Protein AF-A0A7S3IBQ6-F1 (afdb_monomer)

Structure (mmCIF, N/CA/C/O backbone):
data_AF-A0A7S3IBQ6-F1
#
_entry.id   AF-A0A7S3IBQ6-F1
#
loop_
_atom_site.group_PDB
_atom_site.id
_atom_site.type_symbol
_atom_site.label_atom_id
_atom_site.label_alt_id
_atom_site.label_comp_id
_atom_site.label_asym_id
_atom_site.label_entity_id
_atom_site.label_seq_id
_atom_site.pdbx_PDB_ins_code
_atom_site.Cartn_x
_atom_site.Cartn_y
_atom_site.Cartn_z
_atom_site.occupancy
_atom_site.B_iso_or_equiv
_atom_site.auth_seq_id
_atom_site.auth_comp_id
_atom_site.auth_asym_id
_atom_site.auth_atom_id
_atom_site.pdbx_PDB_model_num
ATOM 1 N N . GLU A 1 1 ? 24.051 5.801 -9.382 1.00 42.19 1 GLU A N 1
ATOM 2 C CA . GLU A 1 1 ? 23.352 6.926 -10.030 1.00 42.19 1 GLU A CA 1
ATOM 3 C C . GLU A 1 1 ? 21.853 6.758 -10.031 1.00 42.19 1 GLU A C 1
ATOM 5 O O . GLU A 1 1 ? 21.192 7.779 -10.033 1.00 42.19 1 GLU A O 1
ATOM 10 N N . ASP A 1 2 ? 21.297 5.557 -9.875 1.00 46.62 2 ASP A N 1
ATOM 11 C CA . ASP A 1 2 ? 19.836 5.432 -9.752 1.00 46.62 2 ASP A CA 1
ATOM 12 C C . ASP A 1 2 ? 19.296 5.748 -8.345 1.00 46.62 2 ASP A C 1
ATOM 14 O O . ASP A 1 2 ? 18.345 6.514 -8.188 1.00 46.62 2 ASP A O 1
ATOM 18 N N . ALA A 1 3 ? 20.017 5.363 -7.284 1.00 41.47 3 ALA A N 1
ATOM 19 C CA . ALA A 1 3 ? 19.693 5.810 -5.923 1.00 41.47 3 ALA A CA 1
ATOM 20 C C . ALA A 1 3 ? 19.799 7.340 -5.738 1.00 41.47 3 ALA A C 1
ATOM 22 O O . ALA A 1 3 ? 19.219 7.887 -4.800 1.00 41.47 3 ALA A O 1
ATOM 23 N N . SER A 1 4 ? 20.535 8.045 -6.614 1.00 44.84 4 SER A N 1
ATOM 24 C CA . SER A 1 4 ? 20.685 9.501 -6.512 1.00 44.84 4 SER A CA 1
ATOM 25 C C . SER A 1 4 ? 19.397 10.210 -6.916 1.00 44.84 4 SER A C 1
ATOM 27 O O . SER A 1 4 ? 19.028 11.158 -6.246 1.00 44.84 4 SER A O 1
ATOM 29 N N . MET A 1 5 ? 18.658 9.712 -7.913 1.00 45.88 5 MET A N 1
ATOM 30 C CA . MET A 1 5 ? 17.423 10.336 -8.392 1.00 45.88 5 MET A CA 1
ATOM 31 C C . MET A 1 5 ? 16.304 10.240 -7.344 1.00 45.88 5 MET A C 1
ATOM 33 O O . MET A 1 5 ? 15.638 11.231 -7.051 1.00 45.88 5 MET A O 1
ATOM 37 N N . MET A 1 6 ? 16.155 9.076 -6.704 1.00 55.75 6 MET A N 1
ATOM 38 C CA . MET A 1 6 ? 15.248 8.886 -5.563 1.00 55.75 6 MET A CA 1
ATOM 39 C C . MET A 1 6 ? 15.670 9.735 -4.358 1.00 55.75 6 MET A C 1
ATOM 41 O O . MET A 1 6 ? 14.850 10.485 -3.833 1.00 55.75 6 MET A O 1
ATOM 45 N N . ASN A 1 7 ? 16.956 9.722 -3.980 1.00 50.16 7 ASN A N 1
ATOM 46 C CA . ASN A 1 7 ? 17.464 10.617 -2.934 1.00 50.16 7 ASN A CA 1
ATOM 47 C C . ASN A 1 7 ? 17.293 12.100 -3.285 1.00 50.16 7 ASN A C 1
ATOM 49 O O . ASN A 1 7 ? 17.210 12.907 -2.377 1.00 50.16 7 ASN A O 1
ATOM 53 N N . TYR A 1 8 ? 17.233 12.470 -4.564 1.00 48.75 8 TYR A N 1
ATOM 54 C CA . TYR A 1 8 ? 17.132 13.850 -5.038 1.00 48.75 8 TYR A CA 1
ATOM 55 C C . TYR A 1 8 ? 15.694 14.372 -5.086 1.00 48.75 8 TYR A C 1
ATOM 57 O O . TYR A 1 8 ? 15.444 15.516 -4.712 1.00 48.75 8 TYR A O 1
ATOM 65 N N . TYR A 1 9 ? 14.737 13.535 -5.498 1.00 52.91 9 TYR A N 1
ATOM 66 C CA . TYR A 1 9 ? 13.314 13.895 -5.546 1.00 52.91 9 TYR A CA 1
ATOM 67 C C . TYR A 1 9 ? 12.556 13.578 -4.254 1.00 52.91 9 TYR A C 1
ATOM 69 O O . TYR A 1 9 ? 11.444 14.071 -4.076 1.00 52.91 9 TYR A O 1
ATOM 77 N N . MET A 1 10 ? 13.146 12.792 -3.349 1.00 53.84 10 MET A N 1
ATOM 78 C CA . MET A 1 10 ? 12.559 12.457 -2.048 1.00 53.84 10 MET A CA 1
ATOM 79 C C . MET A 1 10 ? 13.297 13.097 -0.861 1.00 53.84 10 MET A C 1
ATOM 81 O O . MET A 1 10 ? 13.116 12.660 0.274 1.00 53.84 10 MET A O 1
ATOM 85 N N . VAL A 1 11 ? 14.080 14.168 -1.084 1.00 46.91 11 VAL A N 1
ATOM 86 C CA . VAL A 1 11 ? 14.521 15.052 0.013 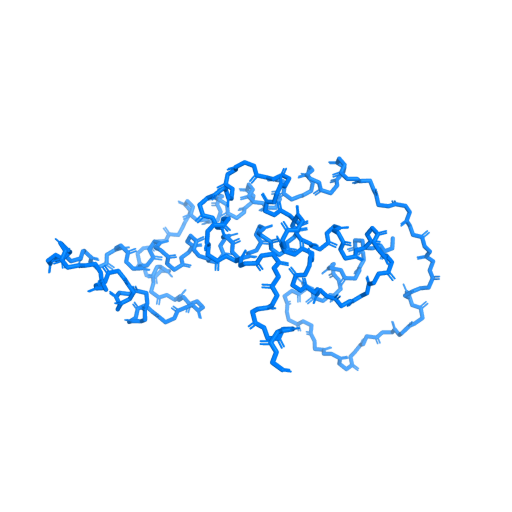1.00 46.91 11 VAL A CA 1
ATOM 87 C C . VAL A 1 11 ? 13.304 15.820 0.542 1.00 46.91 11 VAL A C 1
ATOM 89 O O . VAL A 1 11 ? 12.673 16.554 -0.229 1.00 46.91 11 VAL A O 1
ATOM 92 N N . PRO A 1 12 ? 12.973 15.736 1.842 1.00 41.47 12 PRO A N 1
ATOM 93 C CA . PRO A 1 12 ? 11.897 16.536 2.417 1.00 41.47 12 PRO A CA 1
ATOM 94 C C . PRO A 1 12 ? 12.185 18.040 2.235 1.00 41.47 12 PRO A C 1
ATOM 96 O O . PRO A 1 12 ? 13.128 18.568 2.820 1.00 41.47 12 PRO A O 1
ATOM 99 N N . GLY A 1 13 ? 11.383 18.734 1.416 1.00 49.56 13 GLY A N 1
ATOM 100 C CA . GLY A 1 13 ? 11.455 20.193 1.220 1.00 49.56 13 GLY A CA 1
ATOM 101 C C . GLY A 1 13 ? 12.174 20.704 -0.041 1.00 49.56 13 GLY A C 1
ATOM 102 O O . GLY A 1 13 ? 12.319 21.918 -0.183 1.00 49.56 13 G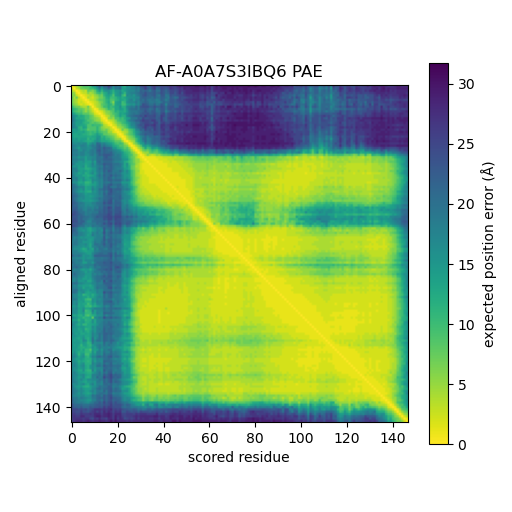LY A O 1
ATOM 103 N N . ALA A 1 14 ? 12.607 19.840 -0.965 1.00 44.34 14 ALA A N 1
ATOM 104 C CA . ALA A 1 14 ? 13.235 20.273 -2.221 1.00 44.34 14 ALA A CA 1
ATOM 105 C C . ALA A 1 14 ? 12.198 20.676 -3.295 1.00 44.34 14 ALA A C 1
ATOM 107 O O . ALA A 1 14 ? 11.273 19.922 -3.594 1.00 44.34 14 ALA A O 1
ATOM 108 N N . PHE A 1 15 ? 12.364 21.860 -3.905 1.00 51.78 15 PHE A N 1
ATOM 109 C CA . PHE A 1 15 ? 11.527 22.332 -5.017 1.00 51.78 15 PHE A CA 1
ATOM 110 C C . PHE A 1 15 ? 12.172 22.031 -6.385 1.00 51.78 15 PHE A C 1
ATOM 112 O O . PHE A 1 15 ? 13.392 22.138 -6.519 1.00 51.78 15 PHE A O 1
ATOM 119 N N . PRO A 1 16 ? 11.376 21.756 -7.440 1.00 50.72 16 PRO A N 1
ATOM 120 C CA . PRO A 1 16 ? 11.879 21.301 -8.744 1.00 50.72 16 PRO A CA 1
ATOM 121 C C . PRO A 1 16 ? 12.852 22.253 -9.469 1.00 50.72 16 PRO A C 1
ATOM 123 O O . PRO A 1 16 ? 13.507 21.841 -10.419 1.00 50.72 16 PRO A O 1
ATOM 126 N N . GLY A 1 17 ? 12.929 23.526 -9.065 1.00 54.03 17 GLY A N 1
ATOM 127 C CA . GLY A 1 17 ? 13.665 24.579 -9.779 1.00 54.03 17 GLY A CA 1
ATOM 128 C C . GLY A 1 17 ? 15.122 24.791 -9.356 1.00 54.03 17 GLY A C 1
ATOM 129 O O . GLY A 1 17 ? 15.770 25.680 -9.899 1.00 54.03 17 GLY A O 1
ATOM 130 N N . GLN A 1 18 ? 15.634 24.029 -8.386 1.00 49.56 18 GLN A N 1
ATOM 131 C CA . GLN A 1 18 ? 16.937 24.287 -7.748 1.00 49.56 18 GLN A CA 1
ATOM 132 C C . GLN A 1 18 ? 17.985 23.196 -8.027 1.00 49.56 18 GLN A C 1
ATOM 134 O O . GLN A 1 18 ? 18.995 23.094 -7.337 1.00 49.56 18 GLN A O 1
ATOM 139 N N . LEU A 1 19 ? 17.716 22.365 -9.030 1.00 50.88 19 LEU A N 1
ATOM 140 C CA . LEU A 1 19 ? 18.319 21.056 -9.217 1.00 50.88 19 LEU A CA 1
ATOM 141 C C . LEU A 1 19 ? 19.199 21.036 -10.491 1.00 50.88 19 LEU A C 1
ATOM 143 O O . LEU A 1 19 ? 18.693 21.224 -11.595 1.00 50.88 19 LEU A O 1
ATOM 147 N N . ASP A 1 20 ? 20.516 20.821 -10.332 1.00 45.78 20 ASP A N 1
ATOM 148 C CA . ASP A 1 20 ? 21.524 20.746 -11.409 1.00 45.78 20 ASP A CA 1
ATOM 149 C C . ASP A 1 20 ? 21.279 19.529 -12.343 1.00 45.78 20 ASP A C 1
ATOM 151 O O . ASP A 1 20 ? 21.288 18.385 -11.877 1.00 45.78 20 ASP A O 1
ATOM 155 N N . PRO A 1 21 ? 21.067 19.735 -13.660 1.00 48.72 21 PRO A N 1
ATOM 156 C CA . PRO A 1 21 ? 20.784 18.667 -14.628 1.00 48.72 21 PRO A CA 1
ATOM 157 C C . PRO A 1 21 ? 21.972 17.759 -14.978 1.00 48.72 21 PRO A C 1
ATOM 159 O O . PRO A 1 21 ? 21.774 16.704 -15.584 1.00 48.72 21 PRO A O 1
ATOM 162 N N . SER A 1 22 ? 23.206 18.163 -14.664 1.00 43.00 22 SER A N 1
ATOM 163 C CA . SER A 1 22 ? 24.423 17.479 -15.128 1.00 43.00 22 SER A CA 1
ATOM 164 C C . SER A 1 22 ? 24.793 16.217 -14.330 1.00 43.00 22 SER A C 1
ATOM 166 O O . SER A 1 22 ? 25.662 15.460 -14.758 1.00 43.00 22 SER A O 1
ATOM 168 N N . ALA A 1 23 ? 24.090 15.934 -13.227 1.00 44.38 23 ALA A N 1
ATOM 169 C CA . ALA A 1 23 ? 24.302 14.767 -12.359 1.00 44.38 23 ALA A CA 1
ATOM 170 C C . ALA A 1 23 ? 23.528 13.491 -12.780 1.00 44.38 23 ALA A C 1
ATOM 172 O O . ALA A 1 23 ? 23.546 12.493 -12.064 1.00 44.38 23 ALA A O 1
ATOM 173 N N . LEU A 1 24 ? 22.817 13.518 -13.914 1.00 47.25 24 LEU A N 1
ATOM 174 C CA . LEU A 1 24 ? 21.845 12.497 -14.340 1.00 47.25 24 LEU A CA 1
ATOM 175 C C . LEU A 1 24 ? 22.389 11.481 -15.372 1.00 47.25 24 LEU A C 1
ATOM 177 O O . LEU A 1 24 ? 21.583 10.809 -16.018 1.00 47.25 24 LEU A O 1
ATOM 181 N N . THR A 1 25 ? 23.700 11.409 -15.626 1.00 41.72 25 THR A N 1
ATOM 182 C CA . THR A 1 25 ? 24.226 10.866 -16.900 1.00 41.72 25 THR A CA 1
ATOM 183 C C . THR A 1 25 ? 25.093 9.611 -16.871 1.00 41.72 25 THR A C 1
ATOM 185 O O . THR A 1 25 ? 25.352 9.126 -17.973 1.00 41.72 25 THR A O 1
ATOM 188 N N . GLN A 1 26 ? 25.516 9.026 -15.745 1.00 41.88 26 GLN A N 1
ATOM 189 C CA . GLN A 1 26 ? 26.165 7.703 -15.802 1.00 41.88 26 GLN A CA 1
ATOM 190 C C . GLN A 1 26 ? 25.176 6.573 -15.428 1.00 41.88 26 GLN A C 1
ATOM 192 O O . GLN A 1 26 ? 24.194 6.740 -14.696 1.00 41.88 26 GLN A O 1
ATOM 197 N N . GLY A 1 27 ? 25.334 5.438 -16.109 1.00 42.66 27 GLY A N 1
ATOM 198 C CA . GLY A 1 27 ? 24.510 4.250 -15.922 1.00 42.66 27 GLY A CA 1
ATOM 199 C C . GLY A 1 27 ? 25.067 3.442 -14.763 1.00 42.66 27 GLY A C 1
ATOM 200 O O . GLY A 1 27 ? 26.238 3.071 -14.790 1.00 42.66 27 GLY A O 1
ATOM 201 N N . HIS A 1 28 ? 24.236 3.170 -13.762 1.00 52.41 28 HIS A N 1
ATOM 202 C CA . HIS A 1 28 ? 24.559 2.208 -12.717 1.00 52.41 28 HIS A CA 1
ATOM 203 C C . HIS A 1 28 ? 23.789 0.918 -12.970 1.00 52.41 28 HIS A C 1
ATOM 205 O O . HIS A 1 28 ? 22.584 0.951 -13.198 1.00 52.41 28 HIS A O 1
ATOM 211 N N . ASP A 1 29 ? 24.483 -0.213 -12.907 1.00 54.72 29 ASP A N 1
ATOM 212 C CA . ASP A 1 29 ? 23.828 -1.510 -12.788 1.00 54.72 29 ASP A CA 1
ATOM 213 C C . ASP A 1 29 ? 23.059 -1.546 -11.456 1.00 54.72 29 ASP A C 1
ATOM 215 O O . ASP A 1 29 ? 23.634 -1.315 -10.389 1.00 54.72 29 ASP A O 1
ATOM 219 N N . ILE A 1 30 ? 21.749 -1.791 -11.510 1.00 61.56 30 ILE A N 1
ATOM 220 C CA . ILE A 1 30 ? 20.902 -1.841 -10.314 1.00 61.56 30 ILE A CA 1
ATOM 221 C C . ILE A 1 30 ? 21.119 -3.184 -9.624 1.00 61.56 30 ILE A C 1
ATOM 223 O O . ILE A 1 30 ? 20.758 -4.241 -10.146 1.00 61.56 30 ILE A O 1
ATOM 227 N N . ASN A 1 31 ? 21.689 -3.152 -8.422 1.00 80.56 31 ASN A N 1
ATOM 228 C CA . ASN A 1 31 ? 21.767 -4.328 -7.570 1.00 80.56 31 ASN A CA 1
ATOM 229 C C . ASN A 1 31 ? 20.418 -4.529 -6.860 1.00 80.56 31 ASN A C 1
ATOM 231 O O . ASN A 1 31 ? 20.125 -3.868 -5.863 1.00 80.56 31 ASN A O 1
ATOM 235 N N . TYR A 1 32 ? 19.598 -5.454 -7.376 1.00 82.62 32 TYR A N 1
ATOM 236 C CA . TYR A 1 32 ? 18.283 -5.790 -6.812 1.00 82.62 32 TYR A CA 1
ATOM 237 C C . TYR A 1 32 ? 18.361 -6.096 -5.310 1.00 82.62 32 TYR A C 1
ATOM 239 O O . TYR A 1 32 ? 17.512 -5.656 -4.538 1.00 82.62 32 TYR A O 1
ATOM 247 N N . GLN A 1 33 ? 19.401 -6.821 -4.887 1.00 82.50 33 GLN A N 1
ATOM 248 C CA . GLN A 1 33 ? 19.576 -7.209 -3.492 1.00 82.50 33 GLN A CA 1
ATOM 249 C C . GLN A 1 33 ? 19.873 -5.996 -2.605 1.00 82.50 33 GLN A C 1
ATOM 251 O O . GLN A 1 33 ? 19.245 -5.833 -1.563 1.00 82.50 33 GLN A O 1
ATOM 256 N N . GLU A 1 34 ? 20.755 -5.101 -3.050 1.00 86.06 34 GLU A N 1
ATOM 257 C CA . GLU A 1 34 ? 21.049 -3.854 -2.335 1.00 86.06 34 GLU A CA 1
ATOM 258 C C . GLU A 1 34 ? 19.813 -2.949 -2.234 1.00 86.06 34 GLU A C 1
ATOM 260 O O . GLU A 1 34 ? 19.541 -2.379 -1.177 1.00 86.06 34 GLU A O 1
ATOM 265 N N . HIS A 1 35 ? 19.025 -2.835 -3.308 1.00 85.38 35 HIS A N 1
ATOM 266 C CA . HIS A 1 35 ? 17.798 -2.035 -3.286 1.00 85.38 35 HIS A CA 1
ATOM 267 C C . HIS A 1 35 ? 16.755 -2.599 -2.322 1.00 85.38 35 HIS A C 1
ATOM 269 O O . HIS A 1 35 ? 16.143 -1.830 -1.583 1.00 85.38 35 HIS A O 1
ATOM 275 N N . MET A 1 36 ? 16.574 -3.924 -2.286 1.00 87.06 36 MET A N 1
ATOM 276 C CA . MET A 1 36 ? 15.688 -4.567 -1.311 1.00 87.06 36 MET A CA 1
ATOM 277 C C . MET A 1 36 ? 16.172 -4.346 0.125 1.00 87.06 36 MET A C 1
ATOM 279 O O . MET A 1 36 ? 15.373 -3.964 0.973 1.00 87.06 36 MET A O 1
ATOM 283 N N . GLU A 1 37 ? 17.474 -4.475 0.398 1.00 89.00 37 GLU A N 1
ATOM 284 C CA . GLU A 1 37 ? 18.026 -4.178 1.728 1.00 89.00 37 GLU A CA 1
ATOM 285 C C . GLU A 1 37 ? 17.828 -2.709 2.132 1.00 89.00 37 GLU A C 1
ATOM 287 O O . GLU A 1 37 ? 17.556 -2.402 3.296 1.00 89.00 37 GLU A O 1
ATOM 292 N N . ASN A 1 38 ? 17.966 -1.777 1.188 1.00 89.12 38 ASN A N 1
ATOM 293 C CA . ASN A 1 38 ? 17.727 -0.356 1.434 1.00 89.12 38 ASN A CA 1
ATOM 294 C C . ASN A 1 38 ? 16.243 -0.064 1.684 1.00 89.12 38 ASN A C 1
ATOM 296 O O . ASN A 1 38 ? 15.920 0.714 2.585 1.00 89.12 38 ASN A O 1
ATOM 300 N N . LEU A 1 39 ? 15.347 -0.719 0.942 1.00 90.19 39 LEU A N 1
ATOM 301 C CA . LEU A 1 39 ? 13.909 -0.649 1.177 1.00 90.19 39 LEU A CA 1
ATOM 302 C C . LEU A 1 39 ? 13.547 -1.204 2.559 1.00 90.19 39 LEU A C 1
ATOM 304 O O . LEU A 1 39 ? 12.814 -0.552 3.297 1.00 90.19 39 LEU A O 1
ATOM 308 N N . ASP A 1 40 ? 14.108 -2.343 2.959 1.00 91.12 40 ASP A N 1
ATOM 309 C CA . ASP A 1 40 ? 13.868 -2.924 4.283 1.00 91.12 40 ASP A CA 1
ATOM 310 C C . ASP A 1 40 ? 14.319 -1.984 5.405 1.00 91.12 40 ASP A C 1
ATOM 312 O O . ASP A 1 40 ? 13.583 -1.770 6.372 1.00 91.12 40 ASP A O 1
ATOM 316 N N . LYS A 1 41 ? 15.494 -1.353 5.265 1.00 92.44 41 LYS A N 1
ATOM 317 C CA . LYS A 1 41 ? 15.975 -0.332 6.213 1.00 92.44 41 LYS A CA 1
ATOM 318 C C . LYS A 1 41 ? 15.030 0.869 6.282 1.00 92.44 41 LYS A C 1
ATOM 320 O O . LYS A 1 41 ? 14.733 1.344 7.380 1.00 92.44 41 LYS A O 1
ATOM 325 N N . LEU A 1 42 ? 14.543 1.347 5.135 1.00 91.25 42 LEU A N 1
ATOM 326 C CA . LEU A 1 42 ? 13.591 2.457 5.056 1.00 91.25 42 LEU A CA 1
ATOM 327 C C . LEU A 1 42 ? 12.269 2.110 5.755 1.00 91.25 42 LEU A C 1
ATOM 329 O O . LEU A 1 42 ? 11.804 2.863 6.612 1.00 91.25 42 LEU A O 1
ATOM 333 N N . LEU A 1 43 ? 11.689 0.952 5.432 1.00 91.31 43 LEU A N 1
ATOM 334 C CA . LEU A 1 43 ? 10.438 0.477 6.024 1.00 91.31 43 LEU A CA 1
ATOM 335 C C . LEU A 1 43 ? 10.589 0.236 7.526 1.00 91.31 43 LEU A C 1
ATOM 337 O O . LEU A 1 43 ? 9.681 0.547 8.295 1.00 91.31 43 LEU A O 1
ATOM 341 N N . PHE A 1 44 ? 11.737 -0.276 7.963 1.00 93.12 44 PHE A N 1
ATOM 342 C CA . PHE A 1 44 ? 12.047 -0.429 9.379 1.00 93.12 44 PHE A CA 1
ATOM 343 C C . PHE A 1 44 ? 12.107 0.923 10.102 1.00 93.12 44 PHE A C 1
ATOM 345 O O . PHE A 1 44 ? 11.518 1.067 11.173 1.00 93.12 44 PHE A O 1
ATOM 352 N N . GLY A 1 45 ? 12.740 1.933 9.498 1.00 92.50 45 GLY A N 1
ATOM 353 C CA . GLY A 1 45 ? 12.744 3.300 10.022 1.00 92.50 45 GLY A CA 1
ATOM 354 C C . GLY A 1 45 ? 11.334 3.883 10.152 1.00 92.50 45 GLY A C 1
ATOM 355 O O . GLY A 1 45 ? 10.976 4.391 11.213 1.00 92.50 45 GLY A O 1
ATOM 356 N N . GLN A 1 46 ? 10.504 3.728 9.115 1.00 89.50 46 GLN A N 1
ATOM 357 C CA . GLN A 1 46 ? 9.099 4.152 9.139 1.00 89.50 46 GLN A CA 1
ATOM 358 C C . GLN A 1 46 ? 8.295 3.442 10.239 1.00 89.50 46 GLN A C 1
ATOM 360 O O . GLN A 1 46 ? 7.512 4.082 10.935 1.00 89.50 46 GLN A O 1
ATOM 365 N N . LYS A 1 47 ? 8.511 2.138 10.460 1.00 90.19 47 LYS A N 1
ATOM 366 C CA . LYS A 1 47 ? 7.848 1.399 11.550 1.00 90.19 47 LYS A CA 1
ATOM 367 C C . LYS A 1 47 ? 8.207 1.956 12.927 1.00 90.19 47 LYS A C 1
ATOM 369 O O . LYS A 1 47 ? 7.310 2.160 13.738 1.00 90.19 47 LYS A O 1
ATOM 374 N N . GLN A 1 48 ? 9.480 2.264 13.176 1.00 91.56 48 GLN A N 1
ATOM 375 C CA . GLN A 1 48 ? 9.890 2.878 14.445 1.00 91.56 48 GLN A CA 1
ATOM 376 C C . GLN A 1 48 ? 9.305 4.276 14.652 1.00 91.56 48 GLN A C 1
ATOM 378 O O . GLN A 1 48 ? 9.069 4.683 15.787 1.00 91.56 48 GLN A O 1
ATOM 383 N N . GLU A 1 49 ? 9.129 5.042 13.575 1.00 87.06 49 GLU A N 1
ATOM 384 C CA . GLU A 1 49 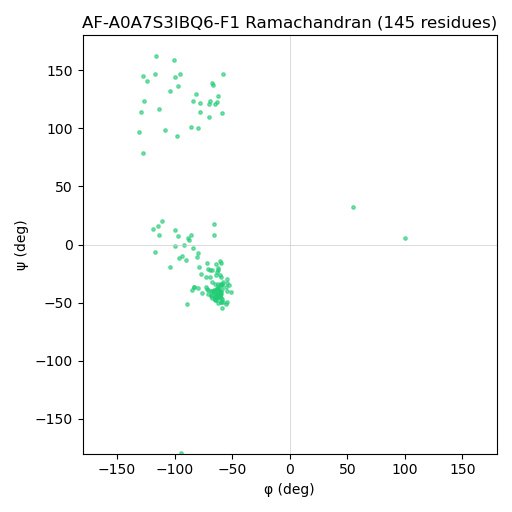? 8.464 6.342 13.637 1.00 87.06 49 GLU A CA 1
ATOM 385 C C . GLU A 1 49 ? 6.997 6.167 14.040 1.00 87.06 49 GLU A C 1
ATOM 387 O O . GLU A 1 49 ? 6.538 6.834 14.961 1.00 87.06 49 GLU A O 1
ATOM 392 N N . ILE A 1 50 ? 6.304 5.193 13.439 1.00 86.19 50 ILE A N 1
ATOM 393 C CA . ILE A 1 50 ? 4.906 4.862 13.752 1.00 86.19 50 ILE A CA 1
ATOM 394 C C . ILE A 1 50 ? 4.726 4.440 15.211 1.00 86.19 50 ILE A C 1
ATOM 396 O O . ILE A 1 50 ? 3.774 4.873 15.852 1.00 86.19 50 ILE A O 1
ATOM 400 N N . GLU A 1 51 ? 5.639 3.634 15.754 1.00 87.06 51 GLU A N 1
ATOM 401 C CA . GLU A 1 51 ? 5.597 3.202 17.160 1.00 87.06 51 GLU A CA 1
ATOM 402 C C . GLU A 1 51 ? 5.711 4.364 18.159 1.00 87.06 51 GLU A C 1
ATOM 404 O O . GLU A 1 51 ? 5.304 4.225 19.312 1.00 87.06 51 GLU A O 1
ATOM 409 N N . LYS A 1 52 ? 6.260 5.505 17.729 1.00 87.25 52 LYS A N 1
ATOM 410 C CA . LYS A 1 52 ? 6.418 6.707 18.556 1.00 87.25 52 LYS A CA 1
ATOM 411 C C . LYS A 1 52 ? 5.265 7.698 18.408 1.00 87.25 52 LYS A C 1
ATOM 413 O O . LYS A 1 52 ? 5.231 8.653 19.180 1.00 87.25 52 LYS A O 1
ATOM 418 N N . LEU A 1 53 ? 4.363 7.496 17.444 1.00 83.06 53 LEU A N 1
ATOM 419 C CA . LEU A 1 53 ? 3.237 8.399 17.207 1.00 83.06 53 LEU A CA 1
ATOM 420 C C . LEU A 1 53 ? 2.255 8.352 18.374 1.00 83.06 53 LEU A C 1
ATOM 422 O O . LEU A 1 53 ? 1.917 7.280 18.886 1.00 83.06 53 LEU A O 1
ATOM 426 N N . ASP A 1 54 ? 1.749 9.520 18.753 1.00 83.88 54 ASP A N 1
ATOM 427 C CA . ASP A 1 54 ? 0.661 9.623 19.712 1.00 83.88 54 ASP A CA 1
ATOM 428 C C . ASP A 1 54 ? -0.722 9.711 19.026 1.00 83.88 54 ASP A C 1
ATOM 430 O O . ASP A 1 54 ? -0.876 9.643 17.801 1.00 83.88 54 ASP A O 1
ATOM 434 N N . LYS A 1 55 ? -1.783 9.816 19.838 1.00 74.75 55 LYS A N 1
ATOM 435 C CA . LYS A 1 55 ? -3.168 9.906 19.340 1.00 74.75 55 LYS A CA 1
ATOM 436 C C . LYS A 1 55 ? -3.470 11.209 18.593 1.00 74.75 55 LYS A C 1
ATOM 438 O O . LYS A 1 55 ? -4.447 11.246 17.846 1.00 74.75 55 LYS A O 1
ATOM 443 N N . GLU A 1 56 ? -2.708 12.271 18.829 1.00 76.50 56 GLU A N 1
ATOM 444 C CA . GLU A 1 56 ? -2.861 13.550 18.137 1.00 76.50 56 GLU A CA 1
ATOM 445 C C . GLU A 1 56 ? -2.140 13.521 16.785 1.00 76.50 56 GLU A C 1
ATOM 447 O O . GLU A 1 56 ? -2.693 14.002 15.794 1.00 76.50 56 GLU A O 1
ATOM 452 N N . ASP A 1 57 ? -0.988 12.855 16.702 1.00 75.75 57 ASP A N 1
ATOM 453 C CA . ASP A 1 57 ? -0.273 12.622 15.444 1.00 75.75 57 ASP A CA 1
ATOM 454 C C . ASP A 1 57 ? -1.106 11.781 14.463 1.00 75.75 57 ASP A C 1
ATOM 456 O O . ASP A 1 57 ? -1.164 12.071 13.267 1.00 75.75 57 ASP A O 1
ATOM 460 N N . LEU A 1 58 ? -1.868 10.813 14.988 1.00 71.94 58 LEU A N 1
ATOM 461 C CA . LEU A 1 58 ? -2.867 10.006 14.267 1.00 71.94 58 LEU A CA 1
ATOM 462 C C . LEU A 1 58 ? -4.087 10.805 13.760 1.00 71.94 58 LEU A C 1
ATOM 464 O O . LEU A 1 58 ? -5.074 10.221 13.312 1.00 71.94 58 LEU A O 1
ATOM 468 N N . LYS A 1 59 ? -4.086 12.137 13.852 1.00 69.06 59 LYS A N 1
ATOM 469 C CA . LYS A 1 59 ? -5.097 12.991 13.205 1.00 69.06 59 LYS A CA 1
ATOM 470 C C . LYS A 1 59 ? -4.561 13.680 11.953 1.00 69.06 59 LYS A C 1
ATOM 472 O O . LYS A 1 59 ? -5.362 14.083 11.107 1.00 69.06 59 LYS A O 1
ATOM 477 N N . ASN A 1 60 ? -3.241 13.783 11.808 1.00 73.88 60 ASN A N 1
ATOM 478 C CA . ASN A 1 60 ? -2.583 14.442 10.685 1.00 73.88 60 ASN A CA 1
ATOM 479 C C . ASN A 1 60 ? -2.15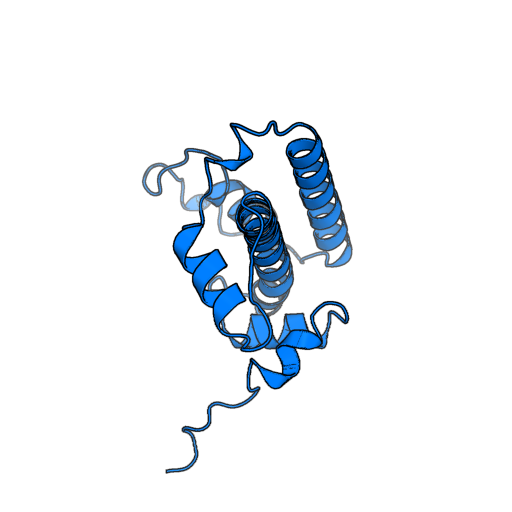2 13.398 9.650 1.00 73.88 60 ASN A C 1
ATOM 481 O O . ASN A 1 60 ? -1.072 12.823 9.736 1.00 73.8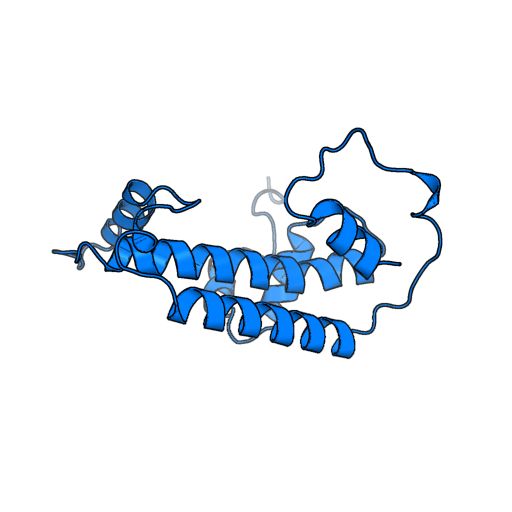8 60 ASN A O 1
ATOM 485 N N . HIS A 1 61 ? -3.008 13.157 8.658 1.00 73.62 61 HIS A N 1
ATOM 486 C CA . HIS A 1 61 ? -2.762 12.171 7.604 1.00 73.62 61 HIS A CA 1
ATOM 487 C C . HIS A 1 61 ? -2.668 12.810 6.226 1.00 73.62 61 HIS A C 1
ATOM 489 O O . HIS A 1 61 ? -3.424 13.733 5.915 1.00 73.62 61 HIS A O 1
ATOM 495 N N . GLN A 1 62 ? -1.826 12.237 5.361 1.00 79.19 62 GLN A N 1
ATOM 496 C CA . GLN A 1 62 ? -1.790 12.614 3.945 1.00 79.19 62 GLN A CA 1
ATOM 497 C C . GLN A 1 62 ? -3.060 12.168 3.211 1.00 79.19 62 GLN A C 1
ATOM 499 O O . GLN A 1 62 ? -3.482 12.781 2.229 1.00 79.19 62 GLN A O 1
ATOM 504 N N . LEU A 1 63 ? -3.690 11.093 3.697 1.00 86.06 63 LEU A N 1
ATOM 505 C CA . LEU A 1 63 ? -4.912 10.540 3.131 1.00 86.06 63 LEU A CA 1
ATOM 506 C C . LEU A 1 63 ? -6.160 11.037 3.879 1.00 86.06 63 LEU A C 1
ATOM 508 O O . LEU A 1 63 ? -6.211 11.013 5.110 1.00 86.06 63 LEU A O 1
ATOM 512 N N . PRO A 1 64 ? -7.230 11.423 3.162 1.00 90.75 64 PRO A N 1
ATOM 513 C CA . PRO A 1 64 ? -8.458 11.887 3.792 1.00 90.75 64 PRO A CA 1
ATOM 514 C C . PRO A 1 64 ? -9.192 10.736 4.499 1.00 90.75 64 PRO A C 1
ATOM 516 O O . PRO A 1 64 ? -9.814 9.889 3.848 1.00 90.75 64 PRO A O 1
ATOM 519 N N . LEU A 1 65 ? -9.211 10.751 5.838 1.00 90.50 65 LEU A N 1
ATOM 520 C CA . LEU A 1 65 ? -9.815 9.695 6.670 1.00 90.50 65 LEU A CA 1
ATOM 521 C C . LEU A 1 65 ? -11.283 9.398 6.334 1.00 90.50 65 LEU A C 1
ATOM 523 O O . LEU A 1 65 ? -11.728 8.252 6.401 1.00 90.50 65 LEU A O 1
ATOM 527 N N . ALA A 1 66 ? -12.045 10.412 5.919 1.00 92.44 66 ALA A N 1
ATOM 528 C CA . ALA A 1 66 ? -13.430 10.231 5.488 1.00 92.44 66 ALA A CA 1
ATOM 529 C C . ALA A 1 66 ? -13.550 9.314 4.257 1.00 92.44 66 ALA A C 1
ATOM 531 O O . ALA A 1 66 ? -14.516 8.558 4.142 1.00 92.44 66 ALA A O 1
ATOM 532 N N . ARG A 1 67 ? -12.574 9.351 3.339 1.00 95.62 67 ARG A N 1
ATOM 533 C CA . ARG A 1 67 ? -12.542 8.472 2.162 1.00 95.62 67 ARG A CA 1
ATOM 534 C C . ARG A 1 67 ? -12.115 7.062 2.530 1.00 95.62 67 ARG A C 1
ATOM 536 O O . ARG A 1 67 ? -12.778 6.133 2.084 1.00 95.62 67 ARG A O 1
ATOM 543 N N . VAL A 1 68 ? -11.117 6.916 3.402 1.00 9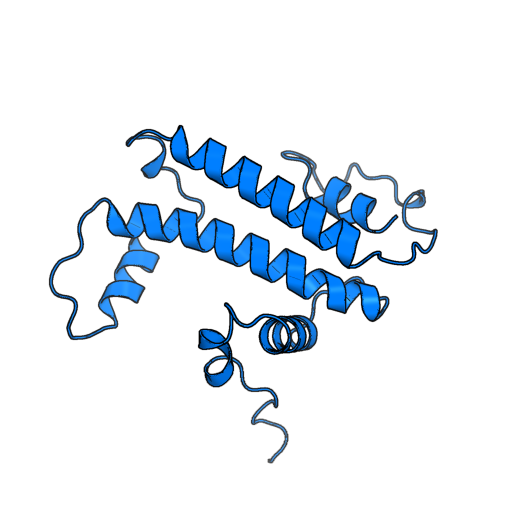5.06 68 VAL A N 1
ATOM 544 C CA . VAL A 1 68 ? -10.722 5.614 3.966 1.00 95.06 68 VAL A CA 1
ATOM 545 C C . VAL A 1 68 ? -11.932 4.943 4.621 1.00 95.06 68 VAL A C 1
ATOM 547 O O . VAL A 1 68 ? -12.318 3.841 4.241 1.00 95.06 68 VAL A O 1
ATOM 550 N N . LYS A 1 69 ? -12.636 5.661 5.505 1.00 94.56 69 LYS A N 1
ATOM 551 C CA . LYS A 1 69 ? -13.862 5.171 6.150 1.00 94.56 69 LYS A CA 1
ATOM 552 C C . LYS A 1 69 ? -14.957 4.805 5.143 1.00 94.56 69 LYS A C 1
ATOM 554 O O . LYS A 1 69 ? -15.668 3.828 5.354 1.00 94.56 69 LYS A O 1
ATOM 559 N N . LYS A 1 70 ? -15.113 5.575 4.060 1.00 96.38 70 LYS A N 1
ATOM 560 C CA . LYS A 1 70 ? -16.094 5.281 3.003 1.00 96.38 70 LYS A CA 1
ATOM 561 C C . LYS A 1 70 ? -15.761 3.987 2.255 1.00 96.38 70 LYS A C 1
ATOM 563 O O . LYS A 1 70 ? -16.681 3.235 1.967 1.00 96.38 70 LYS A O 1
ATOM 568 N N . ILE A 1 71 ? -14.484 3.727 1.973 1.00 96.94 71 ILE A N 1
ATOM 569 C CA . ILE A 1 71 ? -14.027 2.479 1.340 1.00 96.94 71 ILE A CA 1
ATOM 570 C C . ILE A 1 71 ? -14.290 1.293 2.270 1.00 96.94 71 ILE A C 1
ATOM 572 O O . ILE A 1 71 ? -14.900 0.321 1.846 1.00 96.94 71 ILE A O 1
ATOM 576 N N . MET A 1 72 ? -13.945 1.408 3.557 1.00 96.88 72 MET A N 1
ATOM 577 C CA . MET A 1 72 ? -14.241 0.367 4.554 1.00 96.88 72 MET A CA 1
ATOM 578 C C . MET A 1 72 ? -15.743 0.053 4.659 1.00 96.88 72 MET A C 1
ATOM 580 O O . MET A 1 72 ? -16.124 -1.070 4.951 1.00 96.88 72 MET A O 1
ATOM 584 N N . LYS A 1 73 ? -16.604 1.055 4.439 1.00 96.62 73 LYS A N 1
ATOM 585 C CA . LYS A 1 73 ? -18.070 0.937 4.451 1.00 96.62 73 LYS A CA 1
ATOM 586 C C . LYS A 1 73 ? -18.690 0.451 3.143 1.00 96.62 73 LYS A C 1
ATOM 588 O O . LYS A 1 73 ? -19.911 0.343 3.086 1.00 96.62 73 LYS A O 1
ATOM 593 N N . ALA A 1 74 ? -17.890 0.233 2.103 1.00 96.69 74 ALA A N 1
ATOM 594 C CA . ALA A 1 74 ? -18.378 -0.368 0.867 1.00 96.69 74 ALA A CA 1
ATOM 595 C C . ALA A 1 74 ? -18.702 -1.860 1.048 1.00 96.69 74 ALA A C 1
ATOM 597 O O . ALA A 1 74 ? -19.483 -2.401 0.275 1.00 96.69 74 ALA A O 1
ATOM 598 N N . ASP A 1 75 ? -18.128 -2.492 2.073 1.00 96.25 75 ASP A N 1
ATOM 599 C CA . ASP A 1 75 ? -18.488 -3.830 2.522 1.00 96.25 75 ASP A CA 1
ATOM 600 C C . ASP A 1 75 ? -19.790 -3.778 3.349 1.00 96.25 75 ASP A C 1
ATOM 602 O O . ASP A 1 75 ? -19.881 -3.052 4.350 1.00 96.25 75 ASP A O 1
ATOM 606 N N . GLU A 1 76 ? -20.807 -4.522 2.902 1.00 95.50 76 GLU A N 1
ATOM 607 C CA . GLU A 1 76 ? -22.157 -4.538 3.481 1.00 95.50 76 GLU A CA 1
ATOM 608 C C . GLU A 1 76 ? -22.181 -5.074 4.922 1.00 95.50 76 GLU A C 1
ATOM 610 O O . GLU A 1 76 ? -23.029 -4.661 5.722 1.00 95.50 76 GLU A O 1
ATOM 615 N N . ASP A 1 77 ? -21.212 -5.913 5.297 1.00 96.56 77 ASP A N 1
ATOM 616 C CA . ASP A 1 77 ? -21.134 -6.513 6.629 1.00 96.56 77 ASP A CA 1
ATOM 617 C C . ASP A 1 77 ? -20.532 -5.551 7.676 1.00 96.56 77 ASP A C 1
ATOM 619 O O . ASP A 1 77 ? -20.630 -5.762 8.896 1.00 96.56 77 ASP A O 1
ATOM 623 N N . VAL A 1 78 ? -19.962 -4.420 7.241 1.00 95.56 78 VAL A N 1
ATOM 624 C CA . VAL A 1 78 ? -19.301 -3.452 8.126 1.00 95.56 78 VAL A CA 1
ATOM 625 C C . VAL A 1 78 ? -20.304 -2.459 8.724 1.00 95.56 78 VAL A C 1
ATOM 627 O O . VAL A 1 78 ? -20.670 -1.435 8.139 1.00 95.56 78 VAL A O 1
ATOM 630 N N . ARG A 1 79 ? -20.698 -2.677 9.987 1.00 92.50 79 ARG A N 1
ATOM 631 C CA . ARG A 1 79 ? -21.685 -1.829 10.701 1.00 92.50 79 ARG A CA 1
ATOM 632 C C . ARG A 1 79 ? -21.114 -0.639 11.466 1.00 92.50 79 ARG A C 1
ATOM 634 O O . ARG A 1 79 ? -21.581 0.483 11.277 1.00 92.50 79 ARG A O 1
ATOM 641 N N . MET A 1 80 ? -20.114 -0.827 12.316 1.00 95.25 80 MET A N 1
ATOM 642 C CA . MET A 1 80 ? -19.470 0.267 13.052 1.00 95.25 80 MET A CA 1
ATOM 643 C C . MET A 1 80 ? -17.965 0.198 12.844 1.00 95.25 80 MET A C 1
ATOM 645 O O . MET A 1 80 ? -17.406 -0.883 12.714 1.00 95.25 80 MET A O 1
ATOM 649 N N . ILE A 1 81 ? -17.322 1.363 12.787 1.00 94.19 81 ILE A N 1
ATOM 650 C CA . ILE A 1 81 ? -15.876 1.489 12.602 1.00 94.19 81 ILE A CA 1
ATOM 651 C C . ILE A 1 81 ? -15.365 2.371 13.736 1.00 94.19 81 ILE A C 1
ATOM 653 O O . ILE A 1 81 ? -15.853 3.494 13.897 1.00 94.19 81 ILE A O 1
ATOM 657 N N . SER A 1 82 ? -14.408 1.854 14.511 1.00 94.06 82 SER A N 1
ATOM 658 C CA . SER A 1 82 ? -13.715 2.624 15.549 1.00 94.06 82 SER A CA 1
ATOM 659 C C . SER A 1 82 ? -13.047 3.860 14.944 1.00 94.06 82 SER A C 1
ATOM 661 O O . SER A 1 82 ? -12.568 3.810 13.813 1.00 94.06 82 SER A O 1
ATOM 663 N N . ALA A 1 83 ? -12.978 4.960 15.694 1.00 86.88 83 ALA A N 1
ATOM 664 C CA . ALA A 1 83 ? -12.307 6.179 15.245 1.00 86.88 83 ALA A CA 1
ATOM 665 C C . ALA A 1 83 ? -10.813 5.958 14.934 1.00 86.88 83 ALA A C 1
ATOM 667 O O . ALA A 1 83 ? -10.271 6.631 14.064 1.00 86.88 83 ALA A O 1
ATOM 668 N N . GLU A 1 84 ? -10.179 4.985 15.593 1.00 88.25 84 GLU A N 1
ATOM 669 C CA . GLU A 1 84 ? -8.755 4.668 15.426 1.00 88.25 84 GLU A CA 1
ATOM 670 C C . GLU A 1 84 ? -8.476 3.875 14.132 1.00 88.25 84 GLU A C 1
ATOM 672 O O . GLU A 1 84 ? -7.392 3.975 13.564 1.00 88.25 84 GLU A O 1
ATOM 677 N N . ALA A 1 85 ? -9.456 3.130 13.605 1.00 91.94 85 ALA A N 1
ATOM 678 C CA . ALA A 1 85 ? -9.226 2.253 12.455 1.00 91.94 85 ALA A CA 1
ATOM 679 C C . ALA A 1 85 ? -8.926 3.014 11.142 1.00 91.94 85 ALA A C 1
ATOM 681 O O . ALA A 1 85 ? -7.957 2.654 10.477 1.00 91.94 85 ALA A O 1
ATOM 682 N N . PRO A 1 86 ? -9.661 4.080 10.753 1.00 92.62 86 PRO A N 1
ATOM 683 C CA . PRO A 1 86 ? -9.314 4.867 9.570 1.00 92.62 86 PRO A CA 1
ATOM 684 C C . PRO A 1 86 ? -7.933 5.520 9.661 1.00 92.62 86 PRO A C 1
ATOM 686 O O . PRO A 1 86 ? -7.260 5.614 8.640 1.00 92.62 86 PRO A O 1
ATOM 689 N N . ALA A 1 87 ? -7.514 5.952 10.855 1.00 89.06 87 ALA A N 1
ATOM 690 C CA . ALA A 1 87 ? -6.193 6.539 11.077 1.00 89.06 87 ALA A CA 1
ATOM 691 C C . ALA A 1 87 ? -5.077 5.508 10.839 1.00 89.06 87 ALA A C 1
ATOM 693 O O . ALA A 1 87 ? -4.148 5.754 10.068 1.00 89.06 87 ALA A O 1
ATOM 694 N N . LEU A 1 88 ? -5.228 4.305 11.406 1.00 89.56 88 LEU A N 1
ATOM 695 C CA . LEU A 1 88 ? -4.309 3.189 11.167 1.00 89.56 88 LEU A CA 1
ATOM 696 C C . LEU A 1 88 ? -4.256 2.795 9.688 1.00 89.56 88 LEU A C 1
ATOM 698 O O . LEU A 1 88 ? -3.168 2.638 9.138 1.00 89.56 88 LEU A O 1
ATOM 702 N N . PHE A 1 89 ? -5.410 2.697 9.020 1.00 92.81 89 PHE A N 1
ATOM 703 C CA . PHE A 1 89 ? -5.452 2.438 7.581 1.00 92.81 89 PHE A CA 1
ATOM 704 C C . PHE A 1 89 ? -4.795 3.554 6.773 1.00 92.81 89 PHE A C 1
ATOM 706 O O . PHE A 1 89 ? -4.095 3.254 5.817 1.00 92.81 89 PHE A O 1
ATOM 713 N N . GLY A 1 90 ? -4.962 4.822 7.160 1.00 91.38 90 GLY A N 1
ATOM 714 C CA . GLY A 1 90 ? -4.267 5.942 6.530 1.00 91.38 90 GLY A CA 1
ATOM 715 C C . GLY A 1 90 ? -2.755 5.727 6.524 1.00 91.38 90 GLY A C 1
ATOM 716 O O . GLY A 1 90 ? -2.132 5.786 5.465 1.00 91.38 90 GLY A O 1
ATOM 717 N N . LYS A 1 91 ? -2.177 5.375 7.680 1.00 89.56 91 LYS A N 1
ATOM 718 C CA . LYS A 1 91 ? -0.733 5.132 7.779 1.00 89.56 91 LYS A CA 1
ATOM 719 C C . LYS A 1 91 ? -0.287 3.847 7.077 1.00 89.56 91 LYS A C 1
ATOM 721 O O . LYS A 1 91 ? 0.739 3.842 6.402 1.00 89.56 91 LYS A O 1
ATOM 726 N N . ALA A 1 92 ? -1.073 2.777 7.178 1.00 91.69 92 ALA A N 1
ATOM 727 C CA . ALA A 1 92 ? -0.808 1.533 6.462 1.00 91.69 92 ALA A CA 1
ATOM 728 C C . ALA A 1 92 ? -0.838 1.738 4.938 1.00 91.69 92 ALA A C 1
ATOM 730 O O . ALA A 1 92 ? 0.023 1.221 4.234 1.00 91.69 92 ALA A O 1
ATOM 731 N N . CYS A 1 93 ? -1.780 2.532 4.424 1.00 94.12 93 CYS A N 1
ATOM 732 C CA . CYS A 1 93 ? -1.858 2.877 3.009 1.00 94.12 93 CYS A CA 1
ATOM 733 C C . CYS A 1 93 ? -0.662 3.722 2.554 1.00 94.12 93 CYS A C 1
ATOM 735 O O . CYS A 1 93 ? -0.154 3.480 1.464 1.00 94.12 93 CYS A O 1
ATOM 737 N N . GLU A 1 94 ? -0.183 4.671 3.366 1.00 91.12 94 GLU A N 1
ATOM 738 C CA . GLU A 1 94 ? 1.056 5.409 3.069 1.00 91.12 94 GLU A CA 1
ATOM 739 C C . GLU A 1 94 ? 2.251 4.456 2.914 1.00 91.12 94 GLU A C 1
ATOM 741 O O . GLU A 1 94 ? 2.961 4.519 1.909 1.00 91.12 94 GLU A O 1
ATOM 746 N N . MET A 1 95 ? 2.435 3.535 3.868 1.00 91.69 95 MET A N 1
ATOM 747 C CA . MET A 1 95 ? 3.502 2.529 3.802 1.00 91.69 95 MET A CA 1
ATOM 748 C C . MET A 1 95 ? 3.350 1.602 2.595 1.00 91.69 95 MET A C 1
ATOM 750 O O . MET A 1 95 ? 4.324 1.336 1.898 1.00 91.69 95 MET A O 1
ATOM 754 N N . PHE A 1 96 ? 2.129 1.142 2.326 1.00 95.19 96 PHE A N 1
ATOM 755 C CA . PHE A 1 96 ? 1.832 0.263 1.202 1.00 95.19 96 PHE A CA 1
ATOM 756 C C . PHE A 1 96 ? 2.140 0.933 -0.144 1.00 95.19 96 PHE A C 1
ATOM 758 O O . PHE A 1 96 ? 2.788 0.328 -0.994 1.00 95.19 96 PHE A O 1
ATOM 765 N N . ILE A 1 97 ? 1.725 2.191 -0.334 1.00 94.50 97 ILE A N 1
ATOM 766 C CA . ILE A 1 97 ? 2.008 2.945 -1.564 1.00 94.50 97 ILE A CA 1
ATOM 767 C C . ILE A 1 97 ? 3.516 3.138 -1.728 1.00 94.50 97 ILE A C 1
ATOM 769 O O . ILE A 1 97 ? 4.029 2.948 -2.830 1.00 94.50 97 ILE A O 1
ATOM 773 N N . MET A 1 98 ? 4.226 3.487 -0.651 1.00 93.12 98 MET A N 1
ATOM 774 C CA . MET A 1 98 ? 5.682 3.631 -0.665 1.00 93.12 98 MET A CA 1
ATOM 775 C C . MET A 1 98 ? 6.358 2.320 -1.081 1.00 93.12 98 MET A C 1
ATOM 777 O O . MET A 1 98 ? 7.103 2.301 -2.058 1.00 93.12 98 MET A O 1
ATOM 781 N N . GLU A 1 99 ? 6.058 1.217 -0.396 1.00 94.94 99 GLU A N 1
ATOM 782 C CA . GLU A 1 99 ? 6.657 -0.087 -0.675 1.00 94.94 99 GLU A CA 1
ATOM 783 C C . GLU A 1 99 ? 6.380 -0.557 -2.109 1.00 94.94 99 GLU A C 1
ATOM 785 O O . GLU A 1 99 ? 7.313 -0.916 -2.832 1.00 94.94 99 GLU A O 1
ATOM 790 N N . LEU A 1 100 ? 5.118 -0.501 -2.549 1.00 96.12 100 LEU A N 1
ATOM 791 C CA . LEU A 1 100 ? 4.730 -0.888 -3.905 1.00 96.12 100 LEU A CA 1
ATOM 792 C C . LEU A 1 100 ? 5.450 -0.035 -4.955 1.00 96.12 100 LEU A C 1
ATOM 794 O O . LEU A 1 100 ? 5.947 -0.566 -5.946 1.00 96.12 100 LEU A O 1
ATOM 798 N N . THR A 1 101 ? 5.544 1.278 -4.729 1.00 95.38 101 THR A N 1
ATOM 799 C CA . THR A 1 101 ? 6.221 2.196 -5.655 1.00 95.38 101 THR A CA 1
ATOM 800 C C . THR A 1 101 ? 7.713 1.886 -5.741 1.00 95.38 101 THR A C 1
ATOM 802 O O . THR A 1 101 ? 8.244 1.803 -6.845 1.00 95.38 101 THR A O 1
ATOM 805 N N . HIS A 1 102 ? 8.390 1.654 -4.612 1.00 93.00 102 HIS A N 1
ATOM 806 C CA . HIS A 1 102 ? 9.818 1.318 -4.595 1.00 93.00 102 HIS A CA 1
ATOM 807 C C . HIS A 1 102 ? 10.127 -0.026 -5.262 1.00 93.00 102 HIS A C 1
ATOM 809 O O . HIS A 1 102 ? 11.141 -0.138 -5.954 1.00 93.00 102 HIS A O 1
ATOM 815 N N . ARG A 1 103 ? 9.271 -1.038 -5.072 1.00 93.81 103 ARG A N 1
ATOM 816 C CA . ARG A 1 103 ? 9.425 -2.346 -5.725 1.00 93.81 103 ARG A CA 1
ATOM 817 C C . ARG A 1 103 ? 9.129 -2.267 -7.226 1.00 93.81 103 ARG A C 1
ATOM 819 O O . ARG A 1 103 ? 9.898 -2.798 -8.018 1.00 93.81 103 A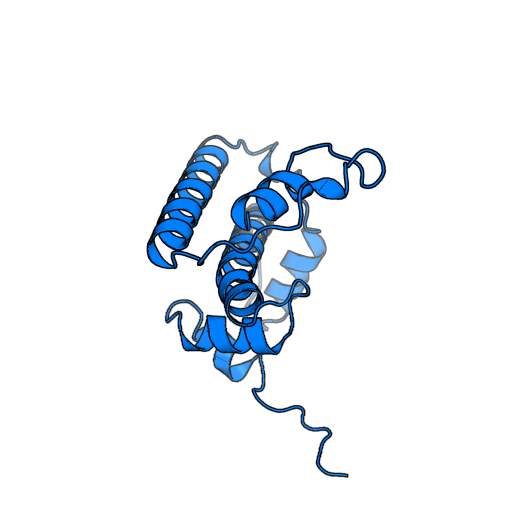RG A O 1
ATOM 826 N N . ALA A 1 104 ? 8.081 -1.553 -7.641 1.00 95.00 104 ALA A N 1
ATOM 827 C CA . ALA A 1 104 ? 7.765 -1.362 -9.060 1.00 95.00 104 ALA A CA 1
ATOM 828 C C . ALA A 1 104 ? 8.812 -0.507 -9.792 1.00 95.00 104 ALA A C 1
ATOM 830 O O . ALA A 1 104 ? 9.095 -0.732 -10.969 1.00 95.00 104 ALA A O 1
ATOM 831 N N . TRP A 1 105 ? 9.435 0.445 -9.097 1.00 92.69 105 TRP A N 1
ATOM 832 C CA . TRP A 1 105 ? 10.490 1.275 -9.672 1.00 92.69 105 TRP A CA 1
ATOM 833 C C . TRP A 1 105 ? 11.688 0.454 -10.160 1.00 92.69 105 TRP A C 1
ATOM 835 O O . TRP A 1 105 ? 12.218 0.754 -11.225 1.00 92.69 105 TRP A O 1
ATOM 845 N N . LEU A 1 106 ? 12.030 -0.650 -9.486 1.00 91.69 106 LEU A N 1
ATOM 846 C CA . LEU A 1 106 ? 13.090 -1.550 -9.952 1.00 91.69 106 LEU A CA 1
ATOM 847 C C . LEU A 1 106 ? 12.867 -2.042 -11.381 1.00 91.69 106 LEU A C 1
ATOM 849 O O . LEU A 1 106 ? 13.807 -2.093 -12.163 1.00 91.69 106 LEU A O 1
ATOM 853 N N . HIS A 1 107 ? 11.625 -2.353 -11.752 1.00 91.31 107 HIS A N 1
ATOM 854 C CA . HIS A 1 107 ? 11.308 -2.761 -13.122 1.00 91.31 107 HIS A CA 1
ATOM 855 C C . HIS A 1 107 ? 11.361 -1.598 -14.112 1.00 91.31 107 HIS A C 1
ATOM 857 O O . HIS A 1 107 ? 11.661 -1.791 -15.291 1.00 91.31 107 HIS A O 1
ATOM 863 N N . THR A 1 108 ? 11.110 -0.377 -13.643 1.00 89.12 108 THR A N 1
ATOM 864 C CA . THR A 1 108 ? 11.270 0.827 -14.464 1.00 89.12 108 THR A CA 1
ATOM 865 C C . THR A 1 108 ? 12.740 1.010 -14.835 1.00 89.12 108 THR A C 1
ATOM 867 O O . THR A 1 108 ? 13.062 1.181 -16.014 1.00 89.12 108 THR A O 1
ATOM 870 N N . GLU A 1 109 ? 13.626 0.899 -13.846 1.00 88.00 109 GLU A N 1
ATOM 871 C CA . GLU A 1 109 ? 15.070 1.052 -14.016 1.00 88.00 109 GLU A CA 1
ATOM 872 C C . GLU A 1 109 ? 15.703 -0.140 -14.760 1.00 88.00 109 GLU A C 1
ATOM 874 O O . GLU A 1 109 ? 16.520 0.069 -15.656 1.00 88.00 109 GLU A O 1
ATOM 879 N N . GLU A 1 110 ? 15.258 -1.379 -14.501 1.00 87.38 110 GLU A N 1
ATOM 880 C CA . GLU A 1 110 ? 15.658 -2.594 -15.243 1.00 87.38 110 GLU A CA 1
ATOM 881 C C . GLU A 1 110 ? 15.393 -2.431 -16.751 1.00 87.38 110 GLU A C 1
ATOM 883 O O . GLU A 1 110 ? 16.201 -2.822 -17.595 1.00 87.38 110 GLU A O 1
ATOM 888 N N . ASN A 1 111 ? 14.297 -1.749 -17.098 1.00 88.31 111 ASN A N 1
ATOM 889 C CA . ASN A 1 111 ? 13.940 -1.402 -18.473 1.00 88.31 111 ASN A CA 1
ATOM 890 C C . ASN A 1 111 ? 14.587 -0.101 -18.983 1.00 88.31 111 ASN A C 1
ATOM 892 O O . ASN A 1 111 ? 14.232 0.374 -20.066 1.00 88.31 111 ASN A O 1
ATOM 896 N N . ARG A 1 112 ? 15.518 0.494 -18.226 1.00 87.81 112 ARG A N 1
ATOM 897 C CA . ARG A 1 112 ? 16.211 1.762 -18.524 1.00 87.81 112 ARG A CA 1
ATOM 898 C C . ARG A 1 112 ? 15.256 2.927 -18.782 1.00 87.81 112 ARG A C 1
ATOM 900 O O . ARG A 1 112 ? 15.532 3.816 -19.592 1.00 87.81 112 ARG A O 1
ATOM 907 N N . ARG A 1 113 ? 14.103 2.915 -18.115 1.00 90.00 113 ARG A N 1
ATOM 908 C CA . ARG A 1 113 ? 13.105 3.983 -18.177 1.00 90.00 113 ARG A CA 1
ATOM 909 C C . ARG A 1 113 ? 13.218 4.870 -16.942 1.00 90.00 113 ARG A C 1
ATOM 911 O O . ARG A 1 113 ? 13.734 4.470 -15.912 1.00 90.00 113 ARG A O 1
ATOM 918 N N . ARG A 1 114 ? 12.703 6.095 -17.064 1.00 86.81 114 ARG A N 1
ATOM 919 C CA . ARG A 1 114 ? 12.577 7.075 -15.962 1.00 86.81 114 ARG A CA 1
ATOM 920 C C . ARG A 1 114 ? 11.127 7.460 -15.684 1.00 86.81 114 ARG A C 1
ATOM 922 O O . AR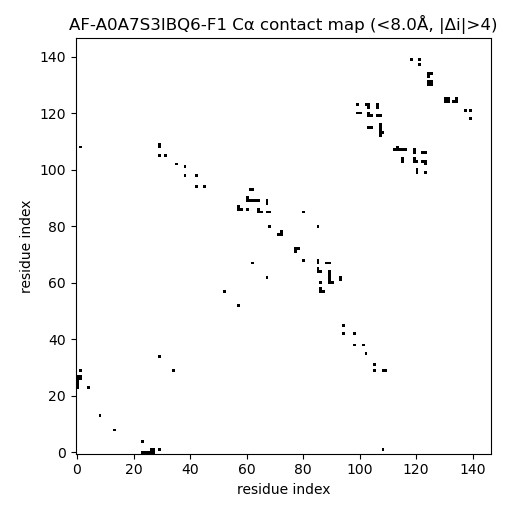G A 1 114 ? 10.839 8.457 -15.033 1.00 86.81 114 ARG A O 1
ATOM 929 N N . THR A 1 115 ? 10.199 6.698 -16.249 1.00 91.44 115 THR A N 1
ATOM 930 C CA . THR A 1 115 ? 8.762 6.903 -16.108 1.00 91.44 115 THR A CA 1
ATOM 931 C C . THR A 1 115 ? 8.164 5.577 -15.692 1.00 91.44 115 THR A C 1
ATOM 933 O O . THR A 1 115 ? 8.208 4.622 -16.472 1.00 91.44 115 THR A O 1
ATOM 936 N N . LEU A 1 116 ? 7.633 5.542 -14.469 1.00 93.69 116 LEU A N 1
ATOM 937 C CA . LEU A 1 116 ? 6.925 4.393 -13.922 1.00 93.69 116 LEU A CA 1
ATOM 938 C C . LEU A 1 116 ? 5.679 4.128 -14.766 1.00 93.69 116 LEU A C 1
ATOM 940 O O . LEU A 1 116 ? 4.878 5.034 -15.009 1.00 93.69 116 LEU A O 1
ATOM 944 N N . GLN A 1 117 ? 5.525 2.894 -15.228 1.00 93.62 117 GLN A N 1
ATOM 945 C CA . GLN A 1 117 ? 4.394 2.470 -16.040 1.00 93.62 117 GLN A CA 1
ATOM 946 C C . GLN A 1 117 ? 3.565 1.422 -15.308 1.00 93.62 117 GLN A C 1
ATOM 948 O O . GLN A 1 117 ? 4.007 0.759 -14.373 1.00 93.62 117 GLN A O 1
ATOM 953 N N . ARG A 1 118 ? 2.332 1.230 -15.775 1.00 93.38 118 ARG A N 1
ATOM 954 C CA . ARG A 1 118 ? 1.450 0.189 -15.241 1.00 93.38 118 ARG A CA 1
ATOM 955 C C . ARG A 1 118 ? 2.046 -1.217 -15.380 1.00 93.38 118 ARG A C 1
ATOM 957 O O . ARG A 1 118 ? 1.842 -2.038 -14.493 1.00 93.38 118 ARG A O 1
ATOM 964 N N . SER A 1 119 ? 2.783 -1.486 -16.456 1.00 94.25 119 SER A N 1
ATOM 965 C CA . SER A 1 119 ? 3.493 -2.755 -16.663 1.00 94.25 119 SER A CA 1
ATOM 966 C C . SER A 1 119 ? 4.503 -3.054 -15.551 1.00 94.25 119 SER A C 1
ATOM 968 O O . SER A 1 119 ? 4.638 -4.209 -15.164 1.00 94.25 119 SER A O 1
ATOM 970 N N . ASP A 1 120 ? 5.150 -2.033 -14.983 1.00 94.50 120 ASP A N 1
ATOM 971 C CA . ASP A 1 120 ? 6.093 -2.184 -13.866 1.00 94.50 120 ASP A CA 1
ATOM 972 C C . ASP A 1 120 ? 5.403 -2.632 -12.582 1.00 94.50 120 ASP A C 1
ATOM 974 O O . ASP A 1 120 ? 5.899 -3.499 -11.866 1.00 94.50 120 ASP A O 1
ATOM 978 N N . ILE A 1 121 ? 4.219 -2.077 -12.322 1.00 94.94 121 ILE A N 1
ATOM 979 C CA . ILE A 1 121 ? 3.383 -2.461 -11.184 1.00 94.94 121 ILE A CA 1
ATOM 980 C C . ILE A 1 121 ? 2.896 -3.904 -11.357 1.00 94.94 121 ILE A C 1
ATOM 982 O O . ILE A 1 121 ? 2.940 -4.676 -10.405 1.00 94.94 121 ILE A O 1
ATOM 986 N N . ILE A 1 122 ? 2.485 -4.291 -12.570 1.00 94.62 122 ILE A N 1
ATOM 987 C CA . ILE A 1 122 ? 2.079 -5.674 -12.867 1.00 94.62 122 ILE A CA 1
ATOM 988 C C . ILE A 1 122 ? 3.241 -6.640 -12.601 1.00 94.62 122 ILE A C 1
ATOM 990 O O . ILE A 1 122 ? 3.059 -7.605 -11.865 1.00 94.62 122 ILE A O 1
ATOM 994 N N . MET A 1 123 ? 4.438 -6.353 -13.124 1.00 93.31 123 MET A N 1
ATOM 995 C CA . MET A 1 123 ? 5.623 -7.189 -12.891 1.00 93.31 123 MET A CA 1
ATOM 996 C C . MET A 1 123 ? 5.994 -7.272 -11.405 1.00 93.31 123 MET A C 1
ATOM 998 O O . MET A 1 123 ? 6.332 -8.347 -10.915 1.00 93.31 123 MET A O 1
ATOM 1002 N N . CYS A 1 124 ? 5.884 -6.160 -10.674 1.00 94.31 124 CYS A N 1
ATOM 1003 C CA . CYS A 1 124 ? 6.133 -6.125 -9.236 1.00 94.31 124 CYS A CA 1
ATOM 1004 C C . CYS A 1 124 ? 5.192 -7.059 -8.469 1.00 94.31 124 CYS A C 1
ATOM 1006 O O . CYS A 1 124 ? 5.640 -7.783 -7.580 1.00 94.31 124 CYS A O 1
ATOM 1008 N N . ILE A 1 125 ? 3.897 -7.020 -8.794 1.00 95.00 125 ILE A N 1
ATOM 1009 C CA . ILE A 1 125 ? 2.872 -7.853 -8.156 1.00 95.00 125 ILE A CA 1
ATOM 1010 C C . ILE A 1 125 ? 3.147 -9.329 -8.439 1.00 95.00 125 ILE A C 1
ATOM 1012 O O . ILE A 1 125 ? 3.157 -10.127 -7.515 1.00 95.00 125 ILE A O 1
ATOM 1016 N N . GLU A 1 126 ? 3.459 -9.683 -9.688 1.00 92.06 126 GLU A N 1
ATOM 1017 C CA . GLU A 1 126 ? 3.764 -11.067 -10.079 1.00 92.06 126 GLU A CA 1
ATOM 1018 C C . GLU A 1 126 ? 5.014 -11.651 -9.402 1.00 92.06 126 GLU A C 1
ATOM 1020 O O . GLU A 1 126 ? 5.148 -12.869 -9.322 1.00 92.06 126 GLU A O 1
ATOM 1025 N N . ARG A 1 127 ? 5.948 -10.803 -8.953 1.00 90.56 127 ARG A N 1
ATOM 1026 C CA . ARG A 1 127 ? 7.199 -11.221 -8.298 1.00 90.56 127 ARG A CA 1
ATOM 1027 C C . ARG A 1 127 ? 7.163 -11.124 -6.770 1.00 90.56 127 ARG A C 1
ATOM 1029 O O . ARG A 1 127 ? 8.169 -11.427 -6.131 1.00 90.56 127 ARG A O 1
ATOM 1036 N N . THR A 1 128 ? 6.061 -10.657 -6.185 1.00 92.12 128 THR A N 1
ATOM 1037 C CA . THR A 1 128 ? 5.964 -10.363 -4.752 1.00 92.12 128 THR A CA 1
ATOM 1038 C C . THR A 1 128 ? 4.705 -10.998 -4.164 1.00 92.12 128 THR A C 1
ATOM 1040 O O . THR A 1 128 ? 3.644 -10.384 -4.190 1.00 92.12 128 THR A O 1
ATOM 1043 N N . ASP 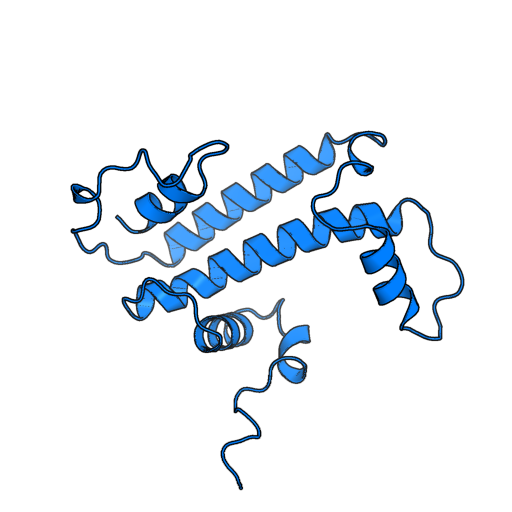A 1 129 ? 4.842 -12.178 -3.553 1.00 93.69 129 ASP A N 1
ATOM 1044 C CA . ASP A 1 129 ? 3.723 -12.990 -3.032 1.00 93.69 129 ASP A CA 1
ATOM 1045 C C . ASP A 1 129 ? 2.768 -12.225 -2.094 1.00 93.69 129 ASP A C 1
ATOM 1047 O O . ASP A 1 129 ? 1.555 -12.427 -2.104 1.00 93.69 129 ASP A O 1
ATOM 1051 N N . ILE A 1 130 ? 3.281 -11.288 -1.284 1.00 93.69 130 ILE A N 1
ATOM 1052 C CA . ILE A 1 130 ? 2.436 -10.480 -0.382 1.00 93.69 130 ILE A CA 1
ATOM 1053 C C . ILE A 1 130 ? 1.440 -9.578 -1.141 1.00 93.69 130 ILE A C 1
ATOM 1055 O O . ILE A 1 130 ? 0.468 -9.100 -0.556 1.00 93.69 130 ILE A O 1
ATOM 1059 N N . PHE A 1 131 ? 1.648 -9.356 -2.441 1.00 95.62 131 PHE A N 1
ATOM 1060 C CA . PHE A 1 131 ? 0.771 -8.575 -3.312 1.00 95.62 131 PHE A CA 1
ATOM 1061 C C . PHE A 1 131 ? -0.219 -9.420 -4.123 1.00 95.62 131 PHE A C 1
ATOM 1063 O O . PHE A 1 131 ? -0.965 -8.850 -4.919 1.00 95.62 131 PHE A O 1
ATOM 1070 N N . ASP A 1 132 ? -0.319 -10.731 -3.887 1.00 93.38 132 ASP A N 1
ATOM 1071 C CA . ASP A 1 132 ? -1.236 -11.622 -4.617 1.00 93.38 132 ASP A CA 1
ATOM 1072 C C . ASP A 1 132 ? -2.702 -11.162 -4.579 1.00 93.38 132 ASP A C 1
ATOM 1074 O O . ASP A 1 132 ? -3.446 -11.340 -5.545 1.00 93.38 132 ASP A O 1
ATOM 1078 N N . PHE A 1 133 ? -3.115 -10.466 -3.513 1.00 95.06 133 PHE A N 1
ATOM 1079 C CA . PHE A 1 133 ? -4.454 -9.876 -3.401 1.00 95.06 133 PHE A CA 1
ATOM 1080 C C . PHE A 1 133 ? -4.778 -8.835 -4.497 1.00 95.06 133 PHE A C 1
ATOM 1082 O O . PHE A 1 133 ? -5.936 -8.453 -4.660 1.00 95.06 133 PHE A O 1
ATOM 1089 N N . LEU A 1 134 ? -3.777 -8.359 -5.245 1.00 95.25 134 LEU A N 1
ATOM 1090 C CA . LEU A 1 134 ? -3.923 -7.386 -6.332 1.00 95.25 134 LEU A CA 1
ATOM 1091 C C . LEU A 1 134 ? -4.023 -8.023 -7.721 1.00 95.25 134 LEU A C 1
ATOM 1093 O O . LEU A 1 134 ? -4.372 -7.321 -8.673 1.00 95.25 134 LEU A O 1
ATOM 1097 N N . VAL A 1 135 ? -3.738 -9.322 -7.860 1.00 91.12 135 VAL A N 1
ATOM 1098 C CA . VAL A 1 135 ? -3.687 -10.008 -9.164 1.00 91.12 135 VAL A CA 1
ATOM 1099 C C . VAL A 1 135 ? -5.028 -9.925 -9.895 1.00 91.12 135 VAL A C 1
ATOM 1101 O O . VAL A 1 135 ? -5.067 -9.661 -11.095 1.00 91.12 135 VAL A O 1
ATOM 1104 N N . GLU A 1 136 ? -6.138 -10.089 -9.175 1.00 88.06 136 GLU A N 1
ATOM 1105 C CA . GLU A 1 136 ? -7.485 -9.999 -9.755 1.00 88.06 136 GLU A CA 1
ATOM 1106 C C . GLU A 1 136 ? -7.950 -8.550 -9.977 1.00 88.06 136 GLU A C 1
ATOM 1108 O O . GLU A 1 136 ? -8.849 -8.292 -10.779 1.00 88.06 136 GLU A O 1
ATOM 1113 N N . ILE A 1 137 ? -7.327 -7.588 -9.291 1.00 91.06 137 ILE A N 1
ATOM 1114 C CA . ILE A 1 137 ? -7.695 -6.170 -9.347 1.00 91.06 137 ILE A CA 1
ATOM 1115 C C . ILE A 1 137 ? -7.058 -5.480 -10.555 1.00 91.06 137 ILE A C 1
ATOM 1117 O O . ILE A 1 137 ? -7.674 -4.605 -11.168 1.00 91.06 137 ILE A O 1
ATOM 1121 N N . ILE A 1 138 ? -5.827 -5.859 -10.908 1.00 86.31 138 ILE A N 1
ATOM 1122 C CA . ILE A 1 138 ? -5.050 -5.216 -11.969 1.00 86.31 138 ILE A CA 1
ATOM 1123 C C . ILE A 1 138 ? -4.976 -6.162 -13.175 1.00 86.31 138 ILE A C 1
ATOM 1125 O O . ILE A 1 138 ? -4.131 -7.055 -13.211 1.00 86.31 138 ILE A O 1
ATOM 1129 N N . PRO A 1 139 ? -5.827 -5.976 -14.204 1.00 79.25 139 PRO A N 1
ATOM 1130 C CA . PRO A 1 139 ? -5.808 -6.858 -15.360 1.00 79.25 139 PRO A CA 1
ATOM 1131 C C . PRO A 1 139 ? -4.498 -6.688 -16.135 1.00 79.25 139 PRO A C 1
ATOM 1133 O O . PRO A 1 139 ? -4.043 -5.563 -16.363 1.00 79.25 139 PRO A O 1
ATOM 1136 N N . LYS A 1 140 ? -3.910 -7.810 -16.562 1.00 73.75 140 LYS A N 1
ATOM 1137 C CA . LYS A 1 140 ? -2.638 -7.841 -17.307 1.00 73.75 140 LYS A CA 1
ATOM 1138 C C . LYS A 1 140 ? -2.754 -7.275 -18.727 1.00 73.75 140 LYS A C 1
ATOM 1140 O O . LYS A 1 140 ? -1.764 -6.822 -19.290 1.00 73.75 140 LYS A O 1
ATOM 1145 N N . TYR A 1 141 ? -3.969 -7.260 -19.275 1.00 71.75 141 TYR A N 1
ATOM 1146 C CA . TYR A 1 141 ? -4.286 -6.740 -20.601 1.00 71.75 141 TYR A CA 1
ATOM 1147 C C . TYR A 1 141 ? -5.371 -5.668 -20.503 1.00 71.75 141 TYR A C 1
ATOM 1149 O O . TYR A 1 141 ? -6.323 -5.796 -19.725 1.00 71.75 141 TYR A O 1
ATOM 1157 N N . ASP A 1 142 ? -5.242 -4.611 -21.301 1.00 63.12 142 ASP A N 1
ATOM 1158 C CA . ASP A 1 142 ? -6.315 -3.640 -21.466 1.00 63.12 142 ASP A CA 1
ATOM 1159 C C . ASP A 1 142 ? -7.454 -4.279 -22.255 1.00 63.12 142 ASP A C 1
ATOM 1161 O O . ASP A 1 142 ? -7.286 -4.669 -23.406 1.00 63.12 142 ASP A O 1
ATOM 1165 N N . ARG A 1 143 ? -8.648 -4.335 -21.657 1.00 57.28 143 ARG A N 1
ATOM 1166 C CA . ARG A 1 143 ? -9.881 -4.850 -22.286 1.00 57.28 143 ARG A CA 1
ATOM 1167 C C . ARG A 1 143 ? -10.386 -3.991 -23.467 1.00 57.28 143 ARG A C 1
ATOM 1169 O O . ARG A 1 143 ? -11.546 -4.093 -23.840 1.00 57.28 143 ARG A O 1
ATOM 1176 N N . HIS A 1 144 ? -9.539 -3.131 -24.035 1.00 53.91 144 HIS A N 1
ATOM 1177 C CA . HIS A 1 144 ? -9.851 -2.220 -25.139 1.00 53.91 144 HIS A CA 1
ATOM 1178 C C . HIS A 1 144 ? -9.097 -2.541 -26.442 1.00 53.91 144 HIS A C 1
ATOM 1180 O O . HIS A 1 144 ? -9.201 -1.769 -27.388 1.00 53.91 144 HIS A O 1
ATOM 1186 N N . SER A 1 145 ? -8.372 -3.663 -26.534 1.00 51.22 145 SER A N 1
ATOM 1187 C CA . SER A 1 145 ? -7.753 -4.110 -27.796 1.00 51.22 145 SER A CA 1
ATOM 1188 C C . SER A 1 145 ? -8.655 -4.996 -28.670 1.00 51.22 145 SER A C 1
ATOM 1190 O O . SER A 1 145 ? -8.194 -5.504 -29.687 1.00 51.22 145 SER A O 1
ATOM 1192 N N . GLU A 1 146 ? -9.919 -5.192 -28.293 1.00 45.22 146 GLU A N 1
ATOM 1193 C CA . GLU A 1 146 ? -10.911 -5.941 -29.074 1.00 45.22 146 GLU A CA 1
ATOM 1194 C C . GLU A 1 146 ? -12.169 -5.083 -29.270 1.00 45.22 146 GLU A C 1
ATOM 1196 O O . GLU A 1 146 ? -13.157 -5.220 -28.549 1.00 45.22 146 GLU A O 1
ATOM 1201 N N . ALA A 1 147 ? -12.102 -4.149 -30.220 1.00 37.47 147 ALA A N 1
ATOM 1202 C CA . ALA A 1 147 ? -13.254 -3.526 -30.875 1.00 37.47 147 ALA A CA 1
ATOM 1203 C C . ALA A 1 147 ? -12.841 -3.005 -32.256 1.00 37.47 147 ALA A C 1
ATOM 1205 O O . ALA A 1 147 ? -11.787 -2.332 -32.333 1.00 37.47 147 ALA A O 1
#

InterPro domains:
  IPR007125 Core Histone H2A/H2B/H3 domain [PF00125] (46-125)
  IPR009072 Histone-fold [G3DSA:1.10.20.10] (23-140)
  IPR009072 Histone-fold [SSF47113] (50-134)
  IPR050568 Transcription/DNA replication regulator [PTHR10252] (41-141)

Sequence (147 aa):
EDASMMNYYMVPGAFPGQLDPSALTQGHDINYQEHMENLDKLLFGQKQEIEKLDKEDLKNHQLPLARVKKIMKADEDVRMISAEAPALFGKACEMFIMELTHRAWLHTEENRRRTLQRSDIIMCIERTDIFDFLVEIIPKYDRHSEA

pLDDT: mean 79.78, std 18.72, range [37.47, 96.94]

Organism: NCBI:txid342563

Mean predicted aligned error: 10.8 Å

Solvent-accessible surface area (backbone atoms only — not comparable to full-atom values): 9182 Å² total; per-residue (Å²): 88,64,70,50,54,55,59,60,76,65,41,92,88,70,62,93,88,79,68,80,77,83,80,75,76,68,88,56,85,81,53,67,67,60,52,50,54,51,49,51,52,50,53,50,53,52,50,58,52,58,74,68,56,51,82,69,55,59,68,71,62,97,51,63,48,72,56,49,45,50,59,60,51,69,43,86,87,54,83,82,77,62,84,64,52,34,40,52,49,40,54,50,49,53,52,48,53,51,53,53,50,60,53,15,40,53,51,20,50,76,69,74,43,95,62,85,48,73,66,23,47,52,54,36,38,78,74,33,78,93,39,53,88,44,57,87,74,55,70,94,62,74,91,76,82,78,126

Secondary structure (DSSP, 8-state):
-HHHHHHHHSSTT--TTS--GGGS-PPPP--HHHHHHHHHHHHHHHHHHHHT--TTGGG--SS-HHHHHHHHTTSTT-----THHHHHHHHHHHHHHHHHHHHHHHHHHHTT-SS--HHHHHHHHHT-GGGGGGTTTS-SS-TTS--

Foldseek 3Di:
DVVVVCVQVPDPPDDPPPDDPPVPDDADDDDPVVLVVVLVVVLVVLVVVVVPDDPVNLVDAPDDLVVLVVVVVVDVVDDDDDPSVSSVVRSVVVSVVVSLCSQLVVVCVVVVHPDRDLQSSQVSLVVDVVNVVCPVVRDPDDPPPPD

Radius of gyration: 18.53 Å; Cα contacts (8 Å, |Δi|>4): 79; chains: 1; bounding box: 48×38×51 Å

Nearest PDB structures (foldseek):
  4g92-assembly1_C  TM=8.498E-01  e=1.278E-09  Aspergillus nidulans FGSC A4
  6y36-assembly1_C  TM=8.501E-01  e=1.521E-09  Aspergillus fumigatus Af293
  6y39-assembly1_F  TM=9.245E-01  e=8.226E-09  Aspergillus nidulans FGSC A4
  3azj-assembly1_G  TM=7.761E-01  e=6.752E-03  Homo sapiens
  9gd3-assembly1_C  TM=7.739E-01  e=8.040E-03  Xenopus laevis